Protein AF-E9UUE5-F1 (afdb_monomer)

Mean predicted aligned error: 12.6 Å

pLDDT: mean 74.8, std 25.83, range [27.34, 98.06]

Secondary structure (DSSP, 8-state):
-PPPPEEEEEEPPPHHHHHHHHHSSHHHHHHHHHTTT--HHHHHHHHHHHHHHHHHHHHTS-TTSEEEEEEGGGTTS----TTEE--GGGTT--TT--GGGSSTT---SS-------------

Radius of gyration: 18.26 Å; Cα contacts (8 Å, |Δi|>4): 81; chains: 1; bounding box: 44×36×47 Å

Sequence (123 aa):
MSVAPRVVLVHRATELEELVARHGTLGQVGFFLSSRGRDLAEVQGRHEALKAAISQVGAAIPLDWRQGSVERGDLDRFLFGPEDIGPPSWRSSSPGTAPWARSASSSPAGAATWPRCRAVTRH

Foldseek 3Di:
DDQAAEEEAEAADAPQRVLCVVQVDLVSSQVVQVVVVHHSVVSVVVVVVVVVVVVVVVVPDDPSYHYHYDYPVCVVVDDDDPRYDDDPVPVPDDPPCDPVVPPPPDDDDDDPPDPDPPPPDDD

Structure (mmCIF, N/CA/C/O backbone):
data_AF-E9UUE5-F1
#
_entry.id   AF-E9UUE5-F1
#
loop_
_atom_site.group_PDB
_atom_site.id
_atom_site.type_symbol
_atom_site.label_atom_id
_atom_site.label_alt_id
_atom_site.label_comp_id
_atom_site.label_asym_id
_atom_site.label_entity_id
_atom_site.label_seq_id
_atom_site.pdbx_PDB_ins_code
_atom_site.Cartn_x
_atom_site.Cartn_y
_atom_site.Cartn_z
_atom_site.occupancy
_atom_site.B_iso_or_equiv
_atom_site.auth_seq_id
_atom_site.auth_comp_id
_atom_site.auth_asym_id
_atom_site.auth_atom_id
_atom_site.pdbx_PDB_model_num
ATOM 1 N N . MET A 1 1 ? 24.618 -1.425 -26.329 1.00 44.66 1 MET A N 1
ATOM 2 C CA . MET A 1 1 ? 24.321 -2.110 -25.052 1.00 44.66 1 MET A CA 1
ATOM 3 C C . MET A 1 1 ? 22.858 -1.869 -24.728 1.00 44.66 1 MET A C 1
ATOM 5 O O . MET A 1 1 ? 22.477 -0.712 -24.619 1.00 44.66 1 MET A O 1
ATOM 9 N N . SER A 1 2 ? 22.031 -2.913 -24.674 1.00 65.38 2 SER A N 1
ATOM 10 C CA . SER A 1 2 ? 20.619 -2.788 -24.294 1.00 65.38 2 SER A CA 1
ATOM 11 C C . SER A 1 2 ? 20.501 -2.776 -22.775 1.00 65.38 2 SER A C 1
ATOM 13 O O . SER A 1 2 ? 21.014 -3.673 -22.109 1.00 65.38 2 SER A O 1
ATOM 15 N N . VAL A 1 3 ? 19.847 -1.756 -22.232 1.00 76.12 3 VAL A N 1
ATOM 16 C CA . VAL A 1 3 ? 19.534 -1.673 -20.805 1.00 76.12 3 VAL A CA 1
ATOM 17 C C . VAL A 1 3 ? 18.406 -2.659 -20.493 1.00 76.12 3 VAL A C 1
ATOM 19 O O . VAL A 1 3 ? 17.464 -2.777 -21.277 1.00 76.12 3 VAL A O 1
ATOM 22 N N . ALA A 1 4 ? 18.501 -3.374 -19.368 1.00 82.38 4 ALA A N 1
ATOM 23 C CA . ALA A 1 4 ? 17.437 -4.271 -18.932 1.00 82.38 4 ALA A CA 1
ATOM 24 C C . ALA A 1 4 ? 16.131 -3.487 -18.678 1.00 82.38 4 ALA A C 1
ATOM 26 O O . ALA A 1 4 ? 16.172 -2.393 -18.089 1.00 82.38 4 ALA A O 1
ATOM 27 N N . PRO A 1 5 ? 14.978 -4.019 -19.117 1.00 88.38 5 PRO A N 1
ATOM 28 C CA . PRO A 1 5 ? 13.701 -3.336 -18.974 1.00 88.38 5 PRO A CA 1
ATOM 29 C C . PRO A 1 5 ? 13.331 -3.111 -17.503 1.00 88.38 5 PRO A C 1
ATOM 31 O O . PRO A 1 5 ? 13.822 -3.795 -16.595 1.00 88.38 5 PRO A O 1
ATOM 34 N N . ARG A 1 6 ? 12.460 -2.126 -17.269 1.00 89.69 6 ARG A N 1
ATOM 35 C CA . ARG A 1 6 ? 11.900 -1.821 -15.950 1.00 89.69 6 ARG A CA 1
ATOM 36 C C . ARG A 1 6 ? 10.392 -2.061 -15.952 1.00 89.69 6 ARG A C 1
ATOM 38 O O . ARG A 1 6 ? 9.677 -1.589 -16.833 1.00 89.69 6 ARG A O 1
ATOM 45 N N . VAL A 1 7 ? 9.897 -2.770 -14.943 1.00 91.19 7 VAL A N 1
ATOM 46 C CA . VAL A 1 7 ? 8.457 -2.912 -14.682 1.00 91.19 7 VAL A CA 1
ATOM 47 C C . VAL A 1 7 ? 8.060 -1.934 -13.596 1.00 91.19 7 VAL A C 1
ATOM 49 O O . VAL A 1 7 ? 8.694 -1.885 -12.544 1.00 91.19 7 VAL A O 1
ATOM 52 N N . VAL A 1 8 ? 7.002 -1.167 -13.849 1.00 92.12 8 VAL A N 1
ATOM 53 C CA . VAL A 1 8 ? 6.447 -0.208 -12.891 1.00 92.12 8 VAL A CA 1
ATOM 54 C C . VAL A 1 8 ? 5.093 -0.720 -12.409 1.00 92.12 8 VAL A C 1
ATOM 56 O O . VAL A 1 8 ? 4.125 -0.773 -13.169 1.00 92.12 8 VAL A O 1
ATOM 59 N N . LEU A 1 9 ? 5.026 -1.112 -11.139 1.00 91.38 9 LEU A N 1
ATOM 60 C CA . LEU A 1 9 ? 3.800 -1.549 -10.482 1.00 91.38 9 LEU A CA 1
ATOM 61 C C . LEU A 1 9 ? 3.016 -0.334 -9.993 1.00 91.38 9 LEU A C 1
ATOM 63 O O . LEU A 1 9 ? 3.408 0.333 -9.038 1.00 91.38 9 LEU A O 1
ATOM 67 N N . VAL A 1 10 ? 1.887 -0.064 -10.644 1.00 92.81 10 VAL A N 1
ATOM 68 C CA . VAL A 1 10 ? 0.983 1.019 -10.249 1.00 92.81 10 VAL A CA 1
ATOM 69 C C . VAL A 1 10 ? -0.095 0.465 -9.323 1.00 92.81 10 VAL A C 1
ATOM 71 O O . VAL A 1 10 ? -0.884 -0.392 -9.728 1.00 92.81 10 VAL A O 1
ATOM 74 N N . HIS A 1 11 ? -0.171 0.977 -8.099 1.00 91.25 11 HIS A N 1
ATOM 75 C CA . HIS A 1 11 ? -1.195 0.597 -7.121 1.00 91.25 11 HIS A CA 1
ATOM 76 C C . HIS A 1 11 ? -1.972 1.820 -6.632 1.00 91.25 11 HIS A C 1
ATOM 78 O O . HIS A 1 11 ? -1.587 2.951 -6.880 1.00 91.25 11 HIS A O 1
ATOM 84 N N . ARG A 1 12 ? -3.112 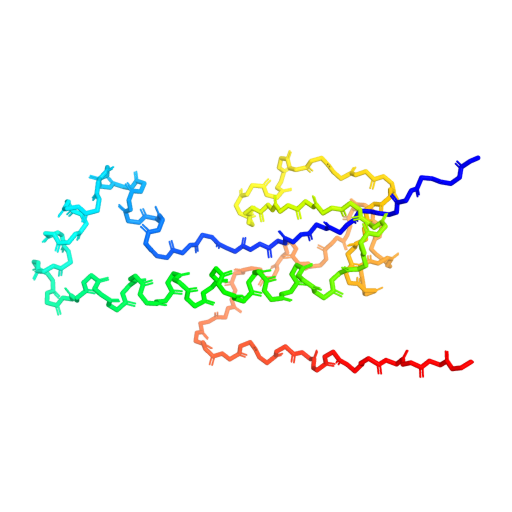1.615 -5.974 1.00 91.81 12 ARG A N 1
ATOM 85 C CA . ARG A 1 12 ? -3.818 2.694 -5.259 1.00 91.81 12 ARG A CA 1
ATOM 86 C C . ARG A 1 12 ? -3.370 2.716 -3.797 1.00 91.81 12 ARG A C 1
ATOM 88 O O . ARG A 1 12 ? -2.970 1.655 -3.309 1.00 91.81 12 ARG A O 1
ATOM 95 N N . ALA A 1 13 ? -3.502 3.853 -3.116 1.00 93.81 13 ALA A N 1
ATOM 96 C CA . ALA A 1 13 ? -3.466 3.871 -1.658 1.00 93.81 13 ALA A CA 1
ATOM 97 C C . ALA A 1 13 ? -4.541 2.940 -1.079 1.00 93.81 13 ALA A C 1
ATOM 99 O O . ALA A 1 13 ? -5.621 2.742 -1.661 1.00 93.81 13 ALA A O 1
ATOM 100 N N . THR A 1 14 ? -4.238 2.332 0.062 1.00 96.12 14 THR A N 1
ATOM 101 C CA . THR A 1 14 ? -5.238 1.615 0.850 1.00 96.12 14 THR A CA 1
ATOM 102 C C . THR A 1 14 ? -6.018 2.580 1.727 1.00 96.12 14 THR A C 1
ATOM 104 O O . THR A 1 14 ? -5.521 3.621 2.143 1.00 96.12 14 THR A O 1
ATOM 107 N N . GLU A 1 15 ? -7.231 2.177 2.107 1.00 96.25 15 GLU A N 1
ATOM 108 C CA . GLU A 1 15 ? -8.016 2.916 3.100 1.00 96.25 15 GLU A CA 1
ATOM 109 C C . GLU A 1 15 ? -7.216 3.159 4.395 1.00 96.25 15 GLU A C 1
ATOM 111 O O . GLU A 1 15 ? -7.321 4.222 4.997 1.00 96.25 15 GLU A O 1
ATOM 116 N N . LEU A 1 16 ? -6.388 2.191 4.814 1.00 97.00 16 LEU A N 1
ATOM 117 C CA . LEU A 1 16 ? -5.520 2.344 5.981 1.00 97.00 16 LEU A CA 1
ATOM 118 C C . LEU A 1 16 ? -4.533 3.505 5.810 1.00 97.00 16 LEU A C 1
ATOM 120 O O . LEU A 1 16 ? -4.398 4.324 6.713 1.00 97.00 16 LEU A O 1
ATOM 124 N N . GLU A 1 17 ? -3.852 3.570 4.666 1.00 95.81 17 GLU A N 1
ATOM 125 C CA . GLU A 1 17 ? -2.872 4.615 4.359 1.00 95.81 17 GLU A CA 1
ATOM 126 C C . GLU A 1 17 ? -3.545 5.989 4.312 1.00 95.81 17 GLU A C 1
ATOM 128 O O . GLU A 1 17 ? -3.059 6.932 4.934 1.00 95.81 17 GLU A O 1
ATOM 133 N N . GLU A 1 18 ? -4.717 6.085 3.680 1.00 96.31 18 GLU A N 1
ATOM 134 C CA . GLU A 1 18 ? -5.514 7.316 3.641 1.00 96.31 18 GLU A CA 1
ATOM 135 C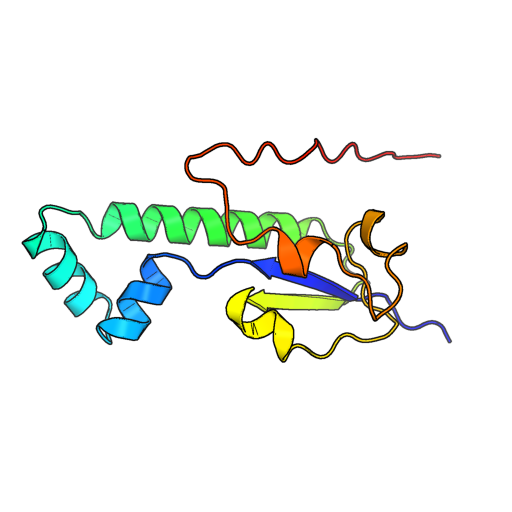 C . GLU A 1 18 ? -5.958 7.768 5.042 1.00 96.31 18 GLU A C 1
ATOM 137 O O . GLU A 1 18 ? -5.925 8.958 5.371 1.00 96.31 18 GLU A O 1
ATOM 142 N N . LEU A 1 19 ? -6.380 6.826 5.890 1.00 97.38 19 LEU A N 1
ATOM 143 C CA . LEU A 1 19 ? -6.783 7.120 7.262 1.00 97.38 19 LEU A CA 1
ATOM 144 C C . LEU A 1 19 ? -5.590 7.566 8.110 1.00 97.38 19 LEU A C 1
ATOM 146 O O . LEU A 1 19 ? -5.715 8.537 8.857 1.00 97.38 19 LEU A O 1
ATOM 150 N N . VAL A 1 20 ? -4.435 6.913 7.984 1.00 97.44 20 VAL A N 1
ATOM 151 C CA . VAL A 1 20 ? -3.211 7.314 8.694 1.00 97.44 20 VAL A CA 1
ATOM 152 C C . VAL A 1 20 ? -2.736 8.685 8.218 1.00 97.44 20 VAL A C 1
ATOM 154 O O . VAL A 1 20 ? -2.415 9.523 9.056 1.00 97.44 20 VAL A O 1
ATOM 157 N N . ALA A 1 21 ? -2.780 8.967 6.915 1.00 96.06 21 ALA A N 1
ATOM 158 C CA . ALA A 1 21 ? -2.431 10.280 6.374 1.00 96.06 21 ALA A CA 1
ATOM 159 C C . ALA A 1 21 ? -3.314 11.405 6.945 1.00 96.06 21 ALA A C 1
ATOM 161 O O . ALA A 1 21 ? -2.836 12.516 7.168 1.00 96.06 21 ALA A O 1
ATOM 162 N N . ARG A 1 22 ? -4.594 11.124 7.227 1.00 97.06 22 ARG A N 1
ATOM 163 C CA . ARG A 1 22 ? -5.531 12.101 7.805 1.00 97.06 22 ARG A CA 1
ATOM 164 C C . ARG A 1 22 ? -5.431 12.226 9.325 1.00 97.06 22 ARG A C 1
ATOM 166 O O . ARG A 1 22 ? -5.614 13.319 9.856 1.00 97.06 22 ARG A O 1
ATOM 173 N N . HIS A 1 23 ? -5.220 11.116 10.028 1.00 96.38 23 HIS A N 1
ATOM 174 C CA . HIS A 1 23 ? -5.332 11.050 11.489 1.00 96.38 23 HIS A CA 1
ATOM 175 C C . HIS A 1 23 ? -3.988 10.963 12.212 1.00 96.38 23 HIS A C 1
ATOM 177 O O . HIS A 1 23 ? -3.977 11.058 13.431 1.00 96.38 23 HIS A O 1
ATOM 183 N N . GLY A 1 24 ? -2.876 10.807 11.494 1.00 95.75 24 GLY A N 1
ATOM 184 C CA . GLY A 1 24 ? -1.509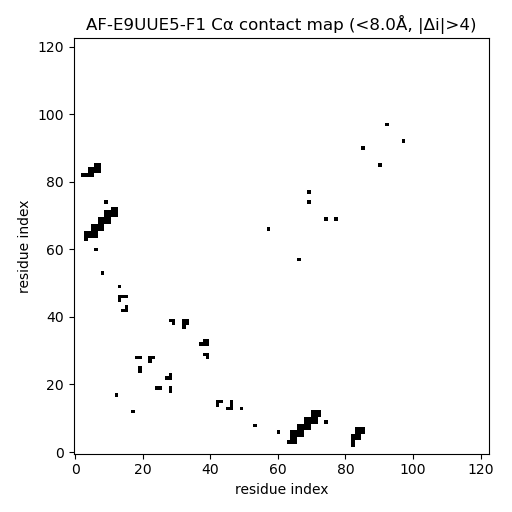 10.843 12.012 1.00 95.75 24 GLY A CA 1
ATOM 185 C C . GLY A 1 24 ? -0.979 9.492 12.492 1.00 95.75 24 GLY A C 1
ATOM 186 O O . GLY A 1 24 ? 0.154 9.136 12.181 1.00 95.75 24 GLY A O 1
ATOM 187 N N . THR A 1 25 ? -1.776 8.715 13.231 1.00 96.62 25 THR A N 1
ATOM 188 C CA . THR A 1 25 ? -1.329 7.430 13.802 1.00 96.62 25 THR A CA 1
ATOM 189 C C . THR A 1 25 ? -2.387 6.336 13.707 1.00 96.62 25 THR A C 1
ATOM 191 O O . THR A 1 25 ? -3.586 6.609 13.716 1.00 96.62 25 THR A O 1
ATOM 194 N N . LEU A 1 26 ? -1.954 5.069 13.702 1.00 95.88 26 LEU A N 1
ATOM 195 C CA . LEU A 1 26 ? -2.859 3.909 13.724 1.00 95.88 26 LEU A CA 1
ATOM 196 C C . LEU A 1 26 ? -3.792 3.901 14.945 1.00 95.88 26 LEU A C 1
ATOM 198 O O . LEU A 1 26 ? -4.956 3.532 14.819 1.00 95.88 26 LEU A O 1
ATOM 202 N N . GLY A 1 27 ? -3.315 4.352 16.111 1.00 96.62 27 GLY A N 1
ATOM 203 C CA . GLY A 1 27 ? -4.147 4.467 17.313 1.00 96.62 27 GLY A CA 1
ATOM 204 C C . GLY A 1 27 ? -5.287 5.476 17.139 1.00 96.62 27 GLY A C 1
ATOM 205 O O . GLY A 1 27 ? -6.434 5.181 17.473 1.00 96.62 27 GLY A O 1
ATOM 206 N N . GLN A 1 28 ? -4.999 6.638 16.542 1.00 97.38 28 GLN A N 1
ATOM 207 C CA . GLN A 1 28 ? -6.015 7.649 16.226 1.00 97.38 28 GLN A CA 1
ATOM 208 C C . GLN A 1 28 ? -6.994 7.166 15.149 1.00 97.38 28 GLN A C 1
ATOM 210 O O . GLN A 1 28 ? -8.190 7.439 15.249 1.00 97.38 28 GLN A O 1
ATOM 215 N N . VAL A 1 29 ? -6.522 6.396 14.164 1.00 98.00 29 VAL A N 1
ATOM 216 C CA . VAL A 1 29 ? -7.391 5.726 13.184 1.00 98.00 29 VAL A CA 1
ATOM 217 C C . VAL A 1 29 ? -8.318 4.722 13.866 1.00 98.00 29 VAL A C 1
ATOM 219 O O . VAL A 1 29 ? -9.520 4.742 13.613 1.00 98.00 29 VAL A O 1
ATOM 222 N N . GLY A 1 30 ? -7.794 3.881 14.762 1.00 97.44 30 GLY A N 1
ATOM 223 C CA . GLY A 1 30 ? -8.590 2.916 15.520 1.00 97.44 30 GLY A CA 1
ATOM 224 C C . GLY A 1 30 ? -9.694 3.585 16.339 1.00 97.44 30 GLY A C 1
ATOM 225 O O . GLY A 1 30 ? -10.848 3.170 16.265 1.00 97.44 30 GLY A O 1
ATOM 226 N N . PHE A 1 31 ? -9.373 4.677 17.039 1.00 96.50 31 PHE A N 1
ATOM 227 C CA . PHE A 1 31 ? -1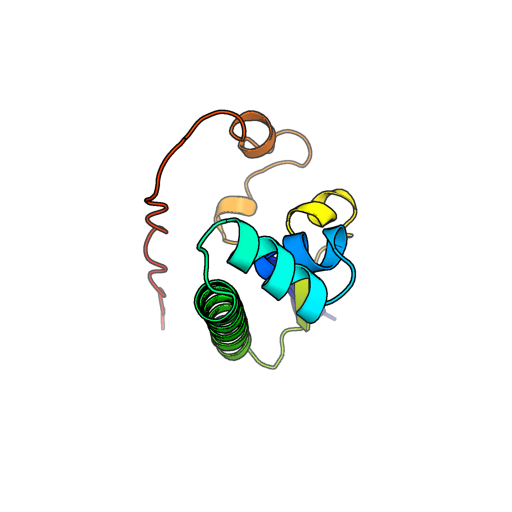0.362 5.483 17.765 1.00 96.50 31 PHE A CA 1
ATOM 228 C C . PHE A 1 31 ? -11.410 6.117 16.832 1.00 96.50 31 PHE A C 1
ATOM 230 O O . PHE A 1 31 ? -12.611 6.099 17.106 1.00 96.50 31 PHE A O 1
ATOM 237 N N . PHE A 1 32 ? -10.980 6.655 15.689 1.00 96.44 32 PHE A N 1
ATOM 238 C CA . PHE A 1 32 ? -11.885 7.228 14.692 1.00 96.44 32 PHE A CA 1
ATOM 239 C C . PHE A 1 32 ? -12.847 6.181 14.105 1.00 96.44 32 PHE A C 1
ATOM 241 O O . PHE A 1 32 ? -14.031 6.476 13.908 1.00 96.44 32 PHE A O 1
ATOM 248 N N . LEU A 1 33 ? -12.363 4.969 13.828 1.00 97.31 33 LEU A N 1
ATOM 249 C CA . LEU A 1 33 ? -13.169 3.870 13.297 1.00 97.31 33 LEU A CA 1
ATOM 250 C C . LEU A 1 33 ? -14.148 3.328 14.343 1.00 97.31 33 LEU A C 1
ATOM 252 O O . LEU A 1 33 ? -15.328 3.161 14.026 1.00 97.31 33 LEU A O 1
ATOM 256 N N . SER A 1 34 ? -13.703 3.146 15.590 1.00 96.81 34 SER A N 1
ATOM 257 C CA . SER A 1 34 ? -14.560 2.644 16.670 1.00 96.81 34 SER A CA 1
ATOM 258 C C . SER A 1 34 ? -15.719 3.595 16.972 1.00 96.81 34 SER A C 1
ATOM 260 O O . SER A 1 34 ? -16.848 3.139 17.148 1.00 96.81 34 SER A O 1
ATOM 262 N N . SER A 1 35 ? -15.498 4.915 16.891 1.00 96.06 35 SER A N 1
ATOM 263 C CA . SER A 1 35 ? -16.569 5.923 17.011 1.00 96.06 35 SER A CA 1
ATOM 264 C C . SER A 1 35 ? -17.668 5.806 15.938 1.00 96.06 35 SER A C 1
ATOM 266 O O . SER A 1 35 ? -18.748 6.369 16.096 1.00 96.06 35 SER A O 1
ATOM 268 N N . ARG A 1 36 ? -17.410 5.067 14.848 1.00 95.19 36 ARG A N 1
ATOM 269 C CA . ARG A 1 36 ? -18.340 4.793 13.738 1.00 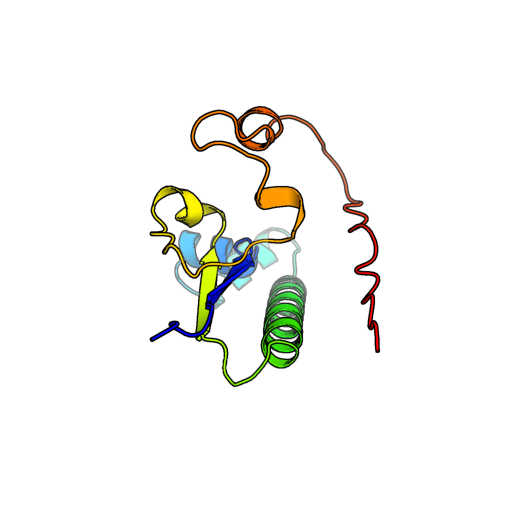95.19 36 ARG A CA 1
ATOM 270 C C . ARG A 1 36 ? -18.766 3.324 13.662 1.00 95.19 36 ARG A C 1
ATOM 272 O O . ARG A 1 36 ? -19.327 2.917 12.648 1.00 95.19 36 ARG A O 1
ATOM 279 N N . GLY A 1 37 ? -18.475 2.527 14.693 1.00 96.75 37 GLY A N 1
ATOM 280 C CA . GLY A 1 37 ? -18.811 1.101 14.730 1.00 96.75 37 GLY A CA 1
ATOM 281 C C . GLY A 1 37 ? -18.049 0.252 13.707 1.00 96.75 37 GLY A C 1
ATOM 282 O O . GLY A 1 37 ? -18.564 -0.769 13.265 1.00 96.75 37 GLY A O 1
ATOM 283 N N . ARG A 1 38 ? -16.850 0.680 13.292 1.00 97.38 38 ARG A N 1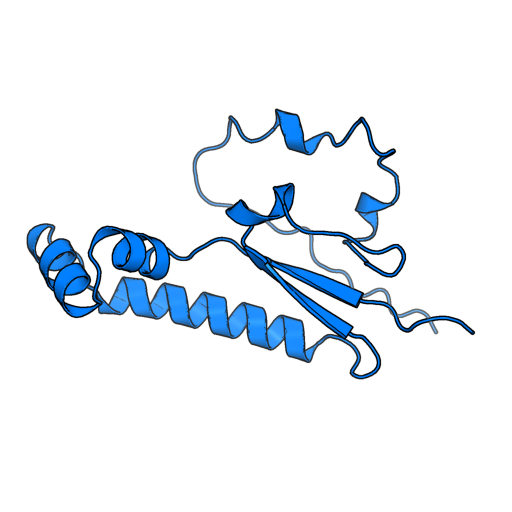
ATOM 284 C CA . ARG A 1 38 ? -15.986 -0.055 12.356 1.00 97.38 38 ARG A CA 1
ATOM 285 C C . ARG A 1 38 ? -14.746 -0.582 13.066 1.00 97.38 38 ARG A C 1
ATOM 287 O O . ARG A 1 38 ? -14.252 0.053 13.996 1.00 97.38 38 ARG A O 1
ATOM 294 N N . ASP A 1 39 ? -14.220 -1.700 12.578 1.00 95.88 39 ASP A N 1
ATOM 295 C CA . ASP A 1 39 ? -13.025 -2.337 13.129 1.00 95.88 39 ASP A CA 1
ATOM 296 C C . ASP A 1 39 ? -11.759 -1.969 12.335 1.00 95.88 39 ASP A C 1
ATOM 298 O O . ASP A 1 39 ? -11.722 -2.019 11.101 1.00 95.88 39 ASP A O 1
ATOM 302 N N . LEU A 1 40 ? -10.699 -1.616 13.065 1.00 96.88 40 LEU A N 1
ATOM 303 C CA . LEU A 1 40 ? -9.365 -1.396 12.514 1.00 96.88 40 LEU A CA 1
ATOM 304 C C . LEU A 1 40 ? -8.796 -2.681 11.899 1.00 96.88 40 LEU A C 1
ATOM 306 O O . LEU A 1 40 ? -8.125 -2.603 10.868 1.00 96.88 40 LEU A O 1
ATOM 310 N N . ALA A 1 41 ? -9.076 -3.850 12.483 1.00 97.38 41 ALA A N 1
ATOM 311 C CA . ALA A 1 41 ? -8.523 -5.118 12.011 1.00 97.38 41 ALA A CA 1
ATOM 312 C C . ALA A 1 41 ? -8.982 -5.458 10.585 1.00 97.38 41 ALA A C 1
ATOM 314 O O . ALA A 1 41 ? -8.184 -5.934 9.780 1.00 97.38 41 ALA A O 1
ATOM 315 N N . GLU A 1 42 ? -10.228 -5.144 10.219 1.00 97.12 42 GLU A N 1
ATOM 316 C CA . GLU A 1 42 ? -10.716 -5.336 8.848 1.00 97.12 42 GLU A CA 1
ATOM 317 C C . GLU A 1 42 ? -9.992 -4.441 7.835 1.00 97.12 42 GLU A C 1
ATOM 319 O O . GLU A 1 42 ? -9.669 -4.867 6.721 1.00 97.12 42 GLU A O 1
ATOM 324 N N . VAL A 1 43 ? -9.747 -3.182 8.208 1.00 97.25 43 VAL A N 1
ATOM 325 C CA . VAL A 1 43 ? -9.037 -2.217 7.360 1.00 97.25 43 VAL A CA 1
ATOM 326 C C . VAL A 1 43 ? -7.573 -2.635 7.204 1.00 97.25 43 VAL A C 1
ATOM 328 O O . VAL A 1 43 ? -7.052 -2.622 6.085 1.00 97.25 43 VAL A O 1
ATOM 331 N N . GLN A 1 44 ? -6.940 -3.088 8.290 1.00 97.62 44 GLN A N 1
ATOM 332 C CA . GLN A 1 44 ? -5.594 -3.656 8.265 1.00 97.62 44 GLN A CA 1
ATOM 333 C C . GLN A 1 44 ? -5.540 -4.906 7.382 1.00 97.62 44 GLN A C 1
ATOM 335 O O . GLN A 1 44 ? -4.677 -4.998 6.516 1.00 97.62 44 GLN A O 1
ATOM 340 N N . GLY A 1 45 ? -6.494 -5.830 7.521 1.00 98.06 45 GLY A N 1
ATOM 341 C CA . GLY A 1 45 ? -6.553 -7.053 6.720 1.00 98.06 45 GLY A CA 1
ATOM 342 C C . GLY A 1 45 ? -6.643 -6.773 5.218 1.00 98.06 45 GLY A C 1
ATOM 343 O O . GLY A 1 45 ? -5.948 -7.405 4.423 1.00 98.06 45 GLY A O 1
ATOM 344 N N . ARG A 1 46 ? -7.429 -5.766 4.812 1.00 96.94 46 ARG A N 1
ATOM 345 C CA . ARG A 1 46 ? -7.484 -5.318 3.409 1.00 96.94 46 ARG A CA 1
ATOM 346 C C . ARG A 1 46 ? -6.167 -4.696 2.935 1.00 96.94 46 ARG A C 1
ATOM 348 O O . ARG A 1 46 ? -5.800 -4.894 1.777 1.00 96.94 46 ARG A O 1
ATOM 355 N N . HIS A 1 47 ? -5.461 -3.966 3.799 1.00 97.06 47 HIS A N 1
ATOM 356 C CA . HIS A 1 47 ? -4.137 -3.429 3.479 1.00 97.06 47 HIS A CA 1
ATOM 357 C C . HIS A 1 47 ? -3.095 -4.542 3.305 1.00 97.06 47 HIS A C 1
ATOM 359 O O . HIS A 1 47 ? -2.398 -4.562 2.290 1.00 97.06 47 HIS A O 1
ATOM 365 N N . GLU A 1 48 ? -3.048 -5.509 4.222 1.00 97.88 48 GLU A N 1
ATOM 366 C CA . GLU A 1 48 ? -2.136 -6.655 4.122 1.00 97.88 48 GLU A CA 1
ATOM 367 C C . GLU A 1 48 ? -2.418 -7.503 2.879 1.00 97.88 48 GLU A C 1
ATOM 369 O O . GLU A 1 48 ? -1.489 -7.899 2.177 1.00 97.88 48 GLU A O 1
ATOM 374 N N . ALA A 1 49 ? -3.691 -7.719 2.533 1.00 97.31 49 ALA A N 1
ATOM 375 C CA . ALA A 1 49 ? -4.060 -8.433 1.313 1.00 97.31 49 ALA A CA 1
ATOM 376 C C . ALA A 1 49 ? -3.543 -7.730 0.044 1.00 97.31 49 ALA A C 1
ATOM 378 O O . ALA A 1 49 ? -3.063 -8.395 -0.876 1.00 97.31 49 ALA A O 1
ATOM 379 N N . LEU A 1 50 ? -3.594 -6.391 -0.011 1.00 95.31 50 LEU A N 1
ATOM 380 C CA . LEU A 1 50 ? -3.018 -5.647 -1.134 1.00 95.31 50 LEU A CA 1
ATOM 381 C C . LEU A 1 50 ? -1.491 -5.770 -1.162 1.00 95.31 50 LEU A C 1
ATOM 383 O O . LEU A 1 50 ? -0.929 -6.027 -2.226 1.00 95.31 50 LEU A O 1
ATOM 387 N N . LYS A 1 51 ? -0.817 -5.617 -0.016 1.00 95.25 51 LYS A N 1
ATOM 388 C CA . LYS A 1 51 ? 0.642 -5.777 0.074 1.00 95.25 51 LYS A CA 1
ATOM 389 C C . LYS A 1 51 ? 1.093 -7.164 -0.366 1.00 95.25 51 LYS A C 1
ATOM 391 O O . LYS A 1 51 ? 2.046 -7.276 -1.137 1.00 95.25 51 LYS A O 1
ATOM 396 N N . ALA A 1 52 ? 0.376 -8.202 0.054 1.00 96.38 52 ALA A N 1
ATOM 397 C CA . ALA A 1 52 ? 0.622 -9.570 -0.377 1.00 96.38 52 ALA A CA 1
ATOM 398 C C . ALA A 1 52 ? 0.454 -9.720 -1.896 1.00 96.38 52 ALA A C 1
ATOM 400 O O . ALA A 1 52 ? 1.315 -10.308 -2.546 1.00 96.38 52 ALA A O 1
ATOM 401 N N . ALA A 1 53 ? -0.594 -9.134 -2.481 1.00 94.06 53 ALA A N 1
ATOM 402 C CA . ALA A 1 53 ? -0.802 -9.161 -3.927 1.00 94.06 53 ALA A CA 1
ATOM 403 C C . ALA A 1 53 ? 0.326 -8.445 -4.694 1.00 94.06 53 ALA A C 1
ATOM 405 O O . ALA A 1 53 ? 0.837 -8.984 -5.674 1.00 94.06 53 ALA A O 1
ATOM 406 N N . ILE A 1 54 ? 0.758 -7.264 -4.239 1.00 92.38 54 ILE A N 1
ATOM 407 C CA . ILE A 1 54 ? 1.881 -6.529 -4.846 1.00 92.38 54 ILE A CA 1
ATOM 408 C C . ILE A 1 54 ? 3.169 -7.351 -4.750 1.00 92.38 54 ILE A C 1
ATOM 410 O O . ILE A 1 54 ? 3.884 -7.481 -5.742 1.00 92.38 54 ILE A O 1
ATOM 414 N N . SER A 1 55 ? 3.443 -7.947 -3.587 1.00 92.75 55 SER A N 1
ATOM 415 C CA . SER A 1 55 ? 4.610 -8.808 -3.378 1.00 92.75 55 SER A CA 1
ATOM 416 C C . SER A 1 55 ? 4.583 -10.038 -4.288 1.00 92.75 55 SER A C 1
ATOM 418 O O . SER A 1 55 ? 5.587 -10.345 -4.929 1.00 92.75 55 SER A O 1
ATOM 420 N N . GLN A 1 56 ? 3.430 -10.697 -4.420 1.00 94.19 56 GLN A N 1
ATOM 421 C CA . GLN A 1 56 ? 3.260 -11.857 -5.294 1.00 94.19 56 GLN A CA 1
ATOM 422 C C . GLN A 1 56 ? 3.486 -11.501 -6.767 1.00 94.19 56 GLN A C 1
ATOM 424 O O . GLN A 1 56 ? 4.148 -12.248 -7.487 1.00 94.19 56 GLN A O 1
ATOM 429 N N . VAL A 1 57 ? 2.965 -10.357 -7.218 1.00 91.38 57 VAL A N 1
ATOM 430 C CA . VAL A 1 57 ? 3.209 -9.861 -8.578 1.00 91.38 57 VAL A CA 1
ATOM 431 C C . VAL A 1 57 ? 4.688 -9.526 -8.767 1.00 91.38 57 VAL A C 1
ATOM 433 O O . VAL A 1 57 ? 5.266 -9.917 -9.776 1.00 91.38 57 VAL A O 1
ATOM 436 N N . GLY A 1 58 ? 5.317 -8.866 -7.791 1.00 89.38 58 GLY A N 1
ATOM 437 C CA . GLY A 1 58 ? 6.746 -8.548 -7.812 1.00 89.38 58 GLY A CA 1
ATOM 438 C C . GLY A 1 58 ? 7.634 -9.790 -7.912 1.00 89.38 58 GLY A C 1
ATOM 439 O O . GLY A 1 58 ? 8.596 -9.803 -8.676 1.00 89.38 58 GLY A O 1
ATOM 440 N N . ALA A 1 59 ? 7.275 -10.864 -7.209 1.00 90.50 59 ALA A N 1
ATOM 441 C CA . ALA A 1 59 ? 7.990 -12.138 -7.250 1.00 90.50 59 ALA A CA 1
ATOM 442 C C . ALA A 1 59 ? 7.854 -12.880 -8.594 1.00 90.50 59 ALA A C 1
ATOM 444 O O . ALA A 1 59 ? 8.677 -13.737 -8.904 1.00 90.50 59 ALA A O 1
ATOM 445 N N . ALA A 1 60 ? 6.831 -12.563 -9.393 1.00 90.44 60 ALA A N 1
ATOM 446 C CA . ALA A 1 60 ? 6.632 -13.148 -10.719 1.00 90.44 60 ALA A CA 1
ATOM 447 C C . ALA A 1 60 ? 7.424 -12.429 -11.830 1.00 90.44 60 ALA A C 1
ATOM 449 O O . ALA A 1 60 ? 7.444 -12.898 -12.968 1.00 90.44 60 ALA A O 1
ATOM 450 N N . ILE A 1 61 ? 8.049 -11.286 -11.530 1.00 88.56 61 ILE A N 1
ATOM 451 C CA . ILE A 1 61 ? 8.837 -10.512 -12.494 1.00 88.56 61 ILE A CA 1
ATOM 452 C C . ILE A 1 61 ? 10.243 -11.133 -12.617 1.00 88.56 61 ILE A C 1
ATOM 454 O O . ILE A 1 61 ? 10.838 -11.476 -11.593 1.00 88.56 61 ILE A O 1
ATOM 458 N N . PRO A 1 62 ? 10.803 -11.246 -13.840 1.00 90.00 62 PRO A N 1
ATOM 459 C CA . PRO A 1 62 ? 12.169 -11.728 -14.043 1.00 90.00 62 PRO A CA 1
ATOM 460 C C . PRO A 1 62 ? 13.208 -10.965 -13.205 1.00 90.00 62 PRO A C 1
ATOM 462 O O . PRO A 1 62 ? 13.158 -9.740 -13.102 1.00 90.00 62 PRO A O 1
ATOM 465 N N . LEU A 1 63 ? 14.164 -11.686 -12.608 1.00 86.19 63 LEU A N 1
ATOM 466 C CA . LEU A 1 63 ? 15.161 -11.115 -11.684 1.00 86.19 63 LEU A CA 1
ATOM 467 C C . LEU A 1 63 ? 16.174 -10.186 -12.368 1.00 86.19 63 LEU A C 1
ATOM 469 O O . LEU A 1 63 ? 16.810 -9.369 -11.707 1.00 86.19 63 LEU A O 1
ATOM 473 N N . ASP A 1 64 ? 16.341 -10.321 -13.680 1.00 87.44 64 ASP A N 1
ATOM 474 C CA . ASP A 1 64 ? 17.176 -9.453 -14.508 1.00 87.44 64 ASP A CA 1
ATOM 475 C C . ASP A 1 64 ? 16.505 -8.102 -14.802 1.00 87.44 64 ASP A C 1
ATOM 477 O O . ASP A 1 64 ? 17.156 -7.184 -15.304 1.00 87.44 64 ASP A O 1
ATOM 481 N N . TRP A 1 65 ? 15.215 -7.956 -14.484 1.00 90.75 65 TRP A N 1
ATOM 482 C CA . TRP A 1 65 ? 14.458 -6.732 -14.711 1.00 90.75 65 TRP A CA 1
ATOM 483 C C . TRP A 1 65 ? 14.470 -5.843 -13.477 1.00 90.75 65 TRP A C 1
ATOM 485 O O . TRP A 1 65 ? 14.375 -6.287 -12.332 1.00 90.75 65 TRP A O 1
ATOM 495 N N . ARG A 1 66 ? 14.517 -4.534 -13.715 1.00 89.38 66 ARG A N 1
ATOM 496 C CA . ARG A 1 66 ? 14.375 -3.553 -12.637 1.00 89.38 66 ARG A CA 1
ATOM 497 C C . ARG A 1 66 ? 12.903 -3.421 -12.266 1.00 89.38 66 ARG A C 1
ATOM 499 O O . ARG A 1 66 ? 12.031 -3.445 -13.133 1.00 89.38 66 ARG A O 1
ATOM 506 N N . GLN A 1 67 ? 12.627 -3.226 -10.984 1.00 88.69 67 GLN A N 1
ATOM 507 C CA . GLN A 1 67 ? 11.272 -3.031 -10.478 1.00 88.69 67 GLN A CA 1
ATOM 508 C C . GLN A 1 67 ? 11.130 -1.623 -9.904 1.00 88.69 67 GLN A C 1
ATOM 510 O O . GLN A 1 67 ? 11.985 -1.158 -9.152 1.00 88.69 67 GLN A O 1
ATOM 515 N N . GLY A 1 68 ? 10.050 -0.944 -10.270 1.00 89.00 68 GLY A N 1
ATOM 516 C CA . GLY A 1 68 ? 9.576 0.281 -9.640 1.00 89.00 68 GLY A CA 1
ATOM 517 C C . GLY A 1 68 ? 8.146 0.088 -9.148 1.00 89.00 68 GLY A C 1
ATOM 518 O O . GLY A 1 68 ? 7.409 -0.747 -9.671 1.00 89.00 68 GLY A O 1
ATOM 519 N N . SER A 1 69 ? 7.736 0.874 -8.161 1.00 89.81 69 SER A N 1
ATOM 520 C CA . SER A 1 69 ? 6.339 0.951 -7.733 1.00 89.81 69 SER A CA 1
ATOM 521 C C . SER A 1 69 ? 5.939 2.408 -7.581 1.00 89.81 69 SER A C 1
ATOM 523 O O . SER A 1 69 ? 6.782 3.246 -7.258 1.00 89.81 69 SER A O 1
ATOM 525 N N . VAL A 1 70 ? 4.681 2.712 -7.877 1.00 92.62 70 VAL A N 1
ATOM 526 C CA . VAL A 1 70 ? 4.145 4.064 -7.760 1.00 92.62 70 VAL A CA 1
ATOM 527 C C . VAL A 1 70 ? 2.675 4.012 -7.376 1.00 92.62 70 VAL A C 1
ATOM 529 O O . VAL A 1 70 ? 1.906 3.178 -7.870 1.00 92.62 70 VAL A O 1
ATOM 532 N N . GLU A 1 71 ? 2.273 4.926 -6.502 1.00 90.56 71 GLU A N 1
ATOM 533 C CA . GLU A 1 71 ? 0.865 5.135 -6.229 1.00 90.56 71 GLU A CA 1
ATOM 534 C C . GLU A 1 71 ? 0.196 5.825 -7.426 1.00 90.56 71 GLU A C 1
ATOM 536 O O . GLU A 1 71 ? 0.742 6.731 -8.047 1.00 90.56 71 GLU A O 1
ATOM 541 N N . ARG A 1 72 ? -1.030 5.432 -7.755 1.00 90.75 72 ARG A N 1
ATOM 542 C CA . ARG A 1 72 ? -1.817 6.009 -8.845 1.00 90.75 72 ARG A CA 1
ATOM 543 C C . ARG A 1 72 ? -1.994 7.521 -8.689 1.00 90.75 72 ARG A C 1
ATOM 545 O O . ARG A 1 72 ? -2.038 8.202 -9.708 1.00 90.75 72 ARG A O 1
ATOM 552 N N . GLY A 1 73 ? -2.098 8.026 -7.457 1.00 89.12 73 GLY A N 1
ATOM 553 C CA . GLY A 1 73 ? -2.172 9.464 -7.173 1.00 89.12 73 GLY A CA 1
ATOM 554 C C . GLY A 1 73 ? -0.899 10.236 -7.535 1.00 89.12 73 GLY A C 1
ATOM 555 O O . GLY A 1 73 ? -0.953 11.447 -7.706 1.00 89.12 73 GLY A O 1
AT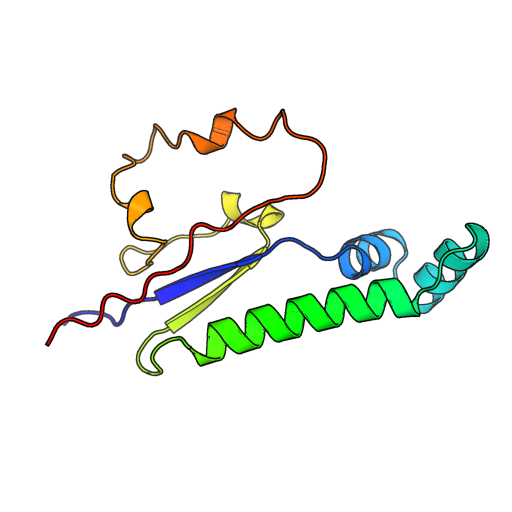OM 556 N N . ASP A 1 74 ? 0.214 9.524 -7.714 1.00 88.88 74 ASP A N 1
ATOM 557 C CA . ASP A 1 74 ? 1.553 10.072 -7.941 1.00 88.88 74 ASP A CA 1
ATOM 558 C C . ASP A 1 74 ? 2.030 9.818 -9.377 1.00 88.88 74 ASP A C 1
ATOM 560 O O . ASP A 1 74 ? 3.175 10.097 -9.736 1.00 88.88 74 ASP A O 1
ATOM 564 N N . LEU A 1 75 ? 1.159 9.235 -10.200 1.00 88.25 75 LEU A N 1
ATOM 565 C CA . LEU A 1 75 ? 1.487 8.789 -11.545 1.00 88.25 75 LEU A CA 1
ATOM 566 C C . LEU A 1 75 ? 1.783 9.960 -12.492 1.00 88.25 75 LEU A C 1
ATOM 568 O O . LEU A 1 75 ? 2.582 9.810 -13.411 1.00 88.25 75 LEU A O 1
ATOM 572 N N . ASP A 1 76 ? 1.154 11.114 -12.273 1.00 84.44 76 ASP A N 1
ATOM 573 C CA . ASP A 1 76 ? 1.316 12.339 -13.066 1.00 84.44 76 ASP A CA 1
ATOM 574 C C . ASP A 1 76 ? 2.714 12.962 -12.932 1.00 84.44 76 ASP A C 1
ATOM 576 O O . ASP A 1 76 ? 3.233 13.545 -13.883 1.00 84.44 76 ASP A O 1
ATOM 580 N N . ARG A 1 77 ? 3.342 12.790 -11.768 1.00 87.62 77 ARG A N 1
ATOM 581 C CA . ARG A 1 77 ? 4.718 13.214 -11.470 1.00 87.62 77 ARG A CA 1
ATOM 582 C C . ARG A 1 77 ? 5.759 12.114 -11.661 1.00 87.62 77 ARG A C 1
ATOM 584 O O . ARG A 1 77 ? 6.954 12.368 -11.505 1.00 87.62 77 ARG A O 1
ATOM 591 N N . PHE A 1 78 ? 5.335 10.894 -11.980 1.00 86.62 78 PHE A N 1
ATOM 592 C CA . PHE A 1 78 ? 6.248 9.775 -12.170 1.00 86.62 78 PHE A CA 1
ATOM 593 C C . PHE A 1 78 ? 7.003 9.888 -13.500 1.00 86.62 78 PHE A C 1
ATOM 595 O O . PHE A 1 78 ? 6.409 9.998 -14.573 1.00 86.62 78 PHE A O 1
ATOM 602 N N . LEU A 1 79 ? 8.335 9.815 -13.438 1.00 86.81 79 LEU A N 1
ATOM 603 C CA . LEU A 1 79 ? 9.194 9.893 -14.618 1.00 86.81 79 LEU A CA 1
ATOM 604 C C . LEU A 1 79 ? 9.380 8.509 -15.253 1.00 86.81 79 LEU A C 1
ATOM 606 O O . LEU A 1 79 ? 10.168 7.679 -14.780 1.00 86.81 79 LEU A O 1
ATOM 610 N N . PHE A 1 80 ? 8.663 8.285 -16.355 1.00 84.56 80 PHE A N 1
ATOM 611 C CA . PHE A 1 80 ? 8.821 7.094 -17.182 1.00 84.56 80 PHE A CA 1
ATOM 612 C C . PHE A 1 80 ? 10.071 7.181 -18.067 1.00 84.56 80 PHE A C 1
ATOM 614 O O . PHE A 1 80 ? 10.307 8.186 -18.740 1.00 84.56 80 PHE A O 1
ATOM 621 N N . GLY A 1 81 ? 10.866 6.113 -18.063 1.00 80.81 81 GLY A N 1
ATOM 622 C CA . GLY A 1 81 ? 12.024 5.919 -18.929 1.00 80.81 81 GLY A CA 1
ATOM 623 C C . GLY A 1 81 ? 11.676 5.112 -20.187 1.00 80.81 81 GLY A C 1
ATOM 624 O O . GLY A 1 81 ? 10.671 4.400 -20.213 1.00 80.81 81 GLY A O 1
ATOM 625 N N . PRO A 1 82 ? 12.499 5.186 -21.244 1.00 77.81 82 PRO A N 1
ATOM 626 C CA . PRO A 1 82 ? 12.277 4.448 -22.492 1.00 77.81 82 PRO A CA 1
ATOM 627 C C . PRO A 1 82 ? 12.286 2.915 -22.328 1.00 77.81 82 PRO A C 1
ATOM 629 O O . PRO A 1 82 ? 11.724 2.198 -23.156 1.00 77.81 82 PRO A O 1
ATOM 632 N N . GLU A 1 83 ? 12.907 2.406 -21.269 1.00 81.44 83 GLU A N 1
ATOM 633 C CA . GLU A 1 83 ? 12.935 0.991 -20.878 1.00 81.44 83 GLU A CA 1
ATOM 634 C C . GLU A 1 83 ? 11.701 0.507 -20.090 1.00 81.44 83 GLU A C 1
ATOM 636 O O . GLU A 1 83 ? 11.644 -0.671 -19.721 1.00 81.44 83 GLU A O 1
ATOM 641 N N . ASP A 1 84 ? 10.745 1.391 -19.792 1.00 80.00 84 ASP A N 1
ATOM 642 C CA . ASP A 1 84 ? 9.591 1.056 -18.963 1.00 80.00 84 ASP A CA 1
ATOM 643 C C . ASP A 1 84 ? 8.531 0.302 -19.748 1.00 80.00 84 ASP A C 1
ATOM 645 O O . ASP A 1 84 ? 8.079 0.726 -20.816 1.00 80.00 84 ASP A O 1
ATOM 649 N N . ILE A 1 85 ? 8.085 -0.818 -19.187 1.00 72.31 85 ILE A N 1
ATOM 650 C CA . ILE A 1 85 ? 7.069 -1.660 -19.805 1.00 72.31 85 ILE A CA 1
ATOM 651 C C . ILE A 1 85 ? 5.767 -1.567 -19.004 1.00 72.31 85 ILE A C 1
ATOM 653 O O . ILE A 1 85 ? 5.696 -1.984 -17.849 1.00 72.31 85 ILE A O 1
ATOM 657 N N . GLY A 1 86 ? 4.719 -1.050 -19.654 1.00 61.00 86 GLY A N 1
ATOM 658 C CA . GLY A 1 86 ? 3.317 -1.232 -19.262 1.00 61.00 86 GLY A CA 1
ATOM 659 C C . GLY A 1 86 ? 2.678 -2.436 -19.979 1.00 61.00 86 GLY A C 1
ATOM 660 O O . GLY A 1 86 ? 3.282 -2.988 -20.903 1.00 61.00 86 GLY A O 1
ATOM 661 N N . PRO A 1 87 ? 1.456 -2.868 -19.601 1.00 44.38 87 PRO A N 1
ATOM 662 C CA . PRO A 1 87 ? 0.759 -3.959 -20.284 1.00 44.38 87 PRO A CA 1
ATOM 663 C C . PRO A 1 87 ? 0.679 -3.712 -21.804 1.00 44.38 87 PRO A C 1
ATOM 665 O O . PRO A 1 87 ? 0.569 -2.562 -22.231 1.00 44.38 87 PRO A O 1
ATOM 668 N N . PRO A 1 88 ? 0.718 -4.765 -22.644 1.00 37.47 88 PRO A N 1
ATOM 669 C CA . PRO A 1 88 ? 0.958 -4.654 -24.088 1.00 37.47 88 PRO A CA 1
ATOM 670 C C . PRO A 1 88 ? -0.040 -3.770 -24.860 1.00 37.47 88 PRO A C 1
ATOM 672 O O . PRO A 1 88 ? 0.303 -3.274 -25.930 1.00 37.47 88 PRO A O 1
ATOM 675 N N . SER A 1 89 ? -1.227 -3.489 -24.311 1.00 45.69 89 SER A N 1
ATOM 676 C CA . SER A 1 89 ? -2.190 -2.524 -24.868 1.00 45.69 89 SER A CA 1
ATOM 677 C C . SER A 1 89 ? -1.759 -1.052 -24.755 1.00 45.69 89 SER A C 1
ATOM 679 O O . SER A 1 89 ? -2.399 -0.185 -25.340 1.00 45.69 89 SER A O 1
ATOM 681 N N . TRP A 1 90 ? -0.701 -0.739 -24.003 1.00 44.84 90 TRP A N 1
ATOM 682 C CA . TRP A 1 90 ? -0.209 0.631 -23.811 1.00 44.84 90 TRP A CA 1
ATOM 683 C C . TRP A 1 90 ? 0.523 1.155 -25.056 1.00 44.84 90 TRP A C 1
ATOM 685 O O . TRP A 1 90 ? 0.386 2.326 -25.410 1.00 44.84 90 TRP A O 1
ATOM 695 N N . ARG A 1 91 ? 1.262 0.294 -25.772 1.00 44.06 91 ARG A N 1
ATOM 696 C CA . ARG A 1 91 ? 2.219 0.701 -26.823 1.00 44.06 91 ARG A CA 1
ATOM 697 C C . ARG A 1 91 ? 1.573 1.336 -28.072 1.00 44.06 91 ARG A C 1
ATOM 699 O O . ARG A 1 91 ? 2.293 1.861 -28.912 1.00 44.06 91 ARG A O 1
ATOM 706 N N . SER A 1 92 ? 0.243 1.327 -28.197 1.00 41.09 92 SER A N 1
ATOM 707 C CA . SER A 1 92 ? -0.489 1.985 -29.292 1.00 41.09 92 SER A CA 1
ATOM 708 C C . SER A 1 92 ? -0.952 3.415 -28.985 1.00 41.09 92 SER A C 1
ATOM 710 O O . SER A 1 92 ? -1.554 4.045 -29.850 1.00 41.09 92 SER A O 1
ATOM 712 N N . SER A 1 93 ? -0.709 3.943 -27.780 1.00 37.62 93 SER A N 1
ATOM 713 C CA . SER A 1 93 ? -1.124 5.307 -27.428 1.00 37.62 93 SER A CA 1
ATOM 714 C C . SER A 1 93 ? 0.025 6.285 -27.668 1.00 37.62 93 SER A C 1
ATOM 716 O O . SER A 1 93 ? 0.992 6.315 -26.909 1.00 37.62 93 SER A O 1
ATOM 718 N N . SER A 1 94 ? -0.072 7.088 -28.730 1.00 37.84 94 SER A N 1
ATOM 719 C CA . SER A 1 94 ? 0.779 8.268 -28.918 1.00 37.84 94 SER A CA 1
ATOM 720 C C . SER A 1 94 ? 0.696 9.194 -27.687 1.00 37.84 94 SER A C 1
ATOM 722 O O . SER A 1 94 ? -0.343 9.208 -27.021 1.00 37.84 94 SER A O 1
ATOM 724 N N . PRO A 1 95 ? 1.722 10.020 -27.391 1.00 39.81 95 PRO A N 1
ATOM 725 C CA . PRO A 1 95 ? 1.829 10.782 -26.135 1.00 39.81 95 PRO A CA 1
ATOM 726 C C . PRO A 1 95 ? 0.721 11.820 -25.855 1.00 39.81 95 PRO A C 1
ATOM 728 O O . PRO A 1 95 ? 0.789 12.511 -24.848 1.00 39.81 95 PRO A O 1
ATOM 731 N N . GLY A 1 96 ? -0.288 11.964 -26.720 1.00 42.03 96 GLY A N 1
ATOM 732 C CA . GLY A 1 96 ? -1.343 12.979 -26.600 1.00 42.03 96 GLY A CA 1
ATOM 733 C C . GLY A 1 96 ? -2.779 12.449 -26.522 1.00 42.03 96 GLY A C 1
ATOM 734 O O . GLY A 1 96 ? -3.706 13.244 -26.397 1.00 42.03 96 GLY A O 1
ATOM 735 N N . THR A 1 97 ? -3.006 11.136 -26.607 1.00 43.12 97 THR A N 1
ATOM 736 C CA . THR A 1 97 ? -4.361 10.561 -26.730 1.00 43.12 97 THR A CA 1
ATOM 737 C C . THR A 1 97 ? -4.537 9.321 -25.863 1.00 43.12 97 THR A C 1
ATOM 739 O O . THR A 1 97 ? -5.024 8.295 -26.319 1.00 43.12 97 THR A O 1
ATOM 742 N N . ALA A 1 98 ? -4.163 9.400 -24.585 1.00 40.44 98 ALA A N 1
ATOM 743 C CA . ALA A 1 98 ? -4.505 8.362 -23.618 1.00 40.44 98 ALA A CA 1
ATOM 744 C C . ALA A 1 98 ? -6.030 8.388 -23.333 1.00 40.44 98 ALA A C 1
ATOM 746 O O . ALA A 1 98 ? -6.519 9.329 -22.702 1.00 40.44 98 ALA A O 1
ATOM 747 N N . PRO A 1 99 ? -6.817 7.378 -23.758 1.00 37.78 99 PRO A N 1
ATOM 748 C CA . PRO A 1 99 ? -8.280 7.382 -23.614 1.00 37.78 99 PRO A CA 1
ATOM 749 C C . PRO A 1 99 ? -8.758 7.228 -22.157 1.00 37.78 99 PRO A C 1
ATOM 751 O O . PRO A 1 99 ? -9.921 7.495 -21.849 1.00 37.78 99 PRO A O 1
ATOM 754 N N . TRP A 1 100 ? -7.866 6.849 -21.236 1.00 48.53 100 TRP A N 1
ATOM 755 C CA . TRP A 1 100 ? -8.179 6.709 -19.812 1.00 48.53 100 TRP A CA 1
ATOM 756 C C . TRP A 1 100 ? -8.185 8.043 -19.043 1.00 48.53 100 TRP A C 1
ATOM 758 O O . TRP A 1 100 ? -8.745 8.105 -17.953 1.00 48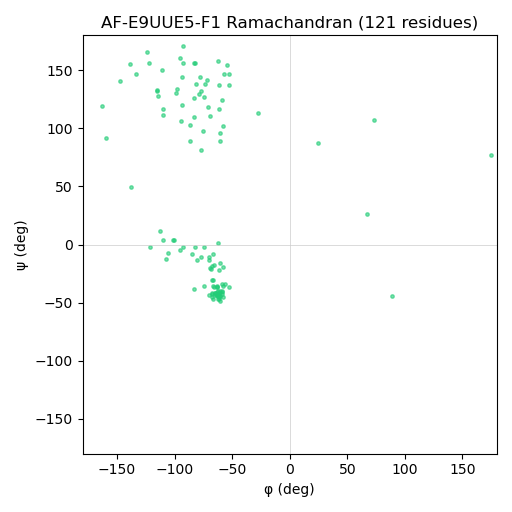.53 100 TRP A O 1
ATOM 768 N N . ALA A 1 101 ? -7.667 9.132 -19.630 1.00 37.84 101 ALA A N 1
ATOM 769 C CA . ALA A 1 101 ? -7.737 10.471 -19.034 1.00 37.84 101 ALA A CA 1
ATOM 770 C C . ALA A 1 101 ? -9.173 11.039 -18.981 1.00 37.84 101 ALA A C 1
ATOM 772 O O . ALA A 1 101 ? -9.444 11.962 -18.219 1.00 37.84 101 ALA A O 1
ATOM 773 N N . ARG A 1 102 ? -10.112 10.490 -19.770 1.00 38.28 102 ARG A N 1
ATOM 774 C CA . ARG A 1 102 ? -11.516 10.947 -19.830 1.00 38.28 102 ARG A CA 1
ATOM 775 C C . ARG A 1 102 ? -12.532 10.011 -19.169 1.00 38.28 102 ARG A C 1
ATOM 777 O O . ARG A 1 102 ? -13.667 10.421 -18.971 1.00 38.28 102 ARG A O 1
ATOM 784 N N . SER A 1 103 ? -12.156 8.780 -18.823 1.00 40.00 103 SER A N 1
ATOM 785 C CA . SER A 1 103 ? -13.096 7.739 -18.363 1.00 40.00 103 SER A CA 1
ATOM 786 C C . SER A 1 103 ? -13.133 7.536 -16.840 1.00 40.00 103 SER A C 1
ATOM 788 O O . SER A 1 103 ? -13.872 6.687 -16.353 1.00 40.00 103 SER A O 1
ATOM 790 N N . ALA A 1 104 ? -12.402 8.341 -16.063 1.00 38.16 104 ALA A N 1
ATOM 791 C CA . ALA A 1 104 ? -12.371 8.239 -14.601 1.00 38.16 104 ALA A CA 1
ATOM 792 C C . ALA A 1 104 ? -13.635 8.770 -13.882 1.00 38.16 104 ALA A C 1
ATOM 794 O O . ALA A 1 104 ? -13.702 8.689 -12.658 1.00 38.16 104 ALA A O 1
ATOM 795 N N . SER A 1 105 ? -14.635 9.308 -14.593 1.00 38.03 105 SER A N 1
ATOM 796 C CA . SER A 1 105 ? -15.786 9.979 -13.966 1.00 38.03 105 SER A CA 1
ATOM 797 C C . SER A 1 105 ? -17.078 9.161 -13.877 1.00 38.03 105 SER A C 1
ATOM 799 O O . SER A 1 105 ? -18.084 9.695 -13.419 1.00 38.03 105 SER A O 1
ATOM 801 N N . SER A 1 106 ? -17.122 7.887 -14.277 1.00 38.56 106 SER A N 1
ATOM 802 C CA . SER A 1 106 ? -18.371 7.120 -14.123 1.00 38.56 106 SER A CA 1
ATOM 803 C C . SER A 1 106 ? -18.174 5.606 -14.138 1.00 38.56 106 SER A C 1
ATOM 805 O O . SER A 1 106 ? -18.261 4.968 -15.177 1.00 38.56 106 SER A O 1
ATOM 807 N N . SER A 1 107 ? -17.981 5.014 -12.955 1.00 33.84 107 SER A N 1
ATOM 808 C CA . SER A 1 107 ? -18.690 3.774 -12.618 1.00 33.84 107 SER A CA 1
ATOM 809 C C . SER A 1 107 ? -18.655 3.514 -11.106 1.00 33.84 107 SER A C 1
ATOM 811 O O . SER A 1 107 ? -17.569 3.360 -10.541 1.00 33.84 107 SER A O 1
ATOM 813 N N . PRO A 1 108 ? -19.814 3.457 -10.429 1.00 42.91 108 PRO A N 1
ATOM 814 C CA . PRO A 1 108 ? -19.910 2.962 -9.068 1.00 42.91 108 PRO A CA 1
ATOM 815 C C . PRO A 1 108 ? -19.968 1.426 -9.084 1.00 42.91 108 PRO A C 1
ATOM 817 O O . PRO A 1 108 ? -20.406 0.821 -10.057 1.00 42.91 108 PRO A O 1
ATOM 820 N N . ALA A 1 109 ? -19.575 0.822 -7.966 1.00 38.12 109 ALA A N 1
ATOM 821 C CA . ALA A 1 109 ? -19.768 -0.588 -7.626 1.00 38.12 109 ALA A CA 1
ATOM 822 C C . ALA A 1 109 ? -18.906 -1.636 -8.370 1.00 38.12 109 ALA A C 1
ATOM 824 O O . ALA A 1 109 ? -19.109 -1.990 -9.525 1.00 38.12 109 ALA A O 1
ATOM 825 N N . GLY A 1 110 ? -17.955 -2.176 -7.602 1.00 40.53 110 GLY A N 1
ATOM 826 C CA . GLY A 1 110 ? -17.574 -3.590 -7.531 1.00 40.53 110 GLY A CA 1
ATOM 827 C C . GLY A 1 110 ? -17.847 -4.495 -8.732 1.00 40.53 110 GLY A C 1
ATOM 828 O O . GLY A 1 110 ? -18.835 -5.211 -8.728 1.00 40.53 110 GLY A O 1
ATOM 829 N N . ALA A 1 111 ? -16.909 -4.541 -9.677 1.00 33.75 111 ALA A N 1
ATOM 830 C CA . ALA A 1 111 ? -16.463 -5.745 -10.391 1.00 33.75 111 ALA A CA 1
ATOM 831 C C . ALA A 1 111 ? -15.466 -5.317 -11.476 1.00 33.75 111 ALA A C 1
ATOM 833 O O . ALA A 1 111 ? -15.784 -5.257 -12.659 1.00 33.75 111 ALA A O 1
ATOM 834 N N . ALA A 1 112 ? -14.228 -5.007 -11.087 1.00 35.12 112 ALA A N 1
ATOM 835 C CA . ALA A 1 112 ? -13.147 -4.972 -12.063 1.00 35.12 112 ALA A CA 1
ATOM 836 C C . ALA A 1 112 ? -12.740 -6.423 -12.353 1.00 35.12 112 ALA A C 1
ATOM 838 O O . ALA A 1 112 ? -11.800 -6.954 -11.761 1.00 35.12 112 ALA A O 1
ATOM 839 N N . THR A 1 113 ? -13.488 -7.094 -13.228 1.00 30.41 113 THR A N 1
ATOM 840 C CA . THR A 1 113 ? -13.007 -8.288 -13.927 1.00 30.41 113 THR A CA 1
ATOM 841 C C . THR A 1 113 ? -11.786 -7.874 -14.736 1.00 30.41 113 THR A C 1
ATOM 843 O O . THR A 1 113 ? -11.898 -7.330 -15.833 1.00 30.41 113 THR A O 1
ATOM 846 N N . TRP A 1 114 ? -10.605 -8.097 -14.165 1.00 34.81 114 TRP A N 1
ATOM 847 C CA . TRP A 1 114 ? -9.352 -8.044 -14.901 1.00 34.81 114 TRP A CA 1
ATOM 848 C C . TRP A 1 114 ? -9.439 -9.080 -16.027 1.00 34.81 114 TRP A C 1
ATOM 850 O O . TRP A 1 114 ? -9.724 -10.249 -15.740 1.00 34.81 114 TRP A O 1
ATOM 860 N N . PRO A 1 115 ? -9.239 -8.705 -17.302 1.00 35.28 115 PRO A N 1
ATOM 861 C CA . PRO A 1 115 ? -9.180 -9.699 -18.356 1.00 35.28 115 PRO A CA 1
ATOM 862 C C . PRO A 1 115 ? -7.996 -10.612 -18.040 1.00 35.28 115 PRO A C 1
ATOM 864 O O . PRO A 1 115 ? -6.859 -10.154 -17.953 1.00 35.28 115 PRO A O 1
ATOM 867 N N . ARG A 1 116 ? -8.310 -11.892 -17.789 1.00 31.78 116 ARG A N 1
ATOM 868 C CA . ARG A 1 116 ? -7.379 -13.006 -17.569 1.00 31.78 116 ARG A CA 1
ATOM 869 C C . ARG A 1 116 ? -6.055 -12.751 -18.292 1.00 31.78 116 ARG A C 1
ATOM 871 O O . ARG A 1 116 ? -6.017 -12.800 -19.522 1.00 31.78 116 ARG A O 1
ATOM 878 N N . CYS A 1 117 ? -4.979 -12.550 -17.531 1.00 29.28 117 CYS A N 1
ATOM 879 C CA . CYS A 1 117 ? -3.617 -12.663 -18.037 1.00 29.28 117 CYS A CA 1
ATOM 880 C C . CYS A 1 117 ? -3.423 -14.096 -18.542 1.00 29.28 117 CYS A C 1
ATOM 882 O O . CYS A 1 117 ? -3.064 -15.003 -17.794 1.00 29.28 117 CYS A O 1
ATOM 884 N N . ARG A 1 118 ? -3.737 -14.327 -19.817 1.00 28.92 118 ARG A N 1
ATOM 885 C CA . ARG A 1 118 ? -3.389 -15.559 -20.512 1.00 28.92 118 ARG A CA 1
ATOM 886 C C . ARG A 1 118 ? -1.897 -15.445 -20.795 1.00 28.92 118 ARG A C 1
ATOM 888 O O . ARG A 1 118 ? -1.501 -14.760 -21.733 1.00 28.92 118 ARG A O 1
ATOM 895 N N . ALA A 1 119 ? -1.081 -16.053 -19.939 1.00 30.34 119 ALA A N 1
ATOM 896 C CA . ALA A 1 119 ? 0.326 -16.278 -20.225 1.00 30.34 119 ALA A CA 1
ATOM 897 C C . ALA A 1 119 ? 0.404 -17.095 -21.524 1.00 30.34 119 ALA A C 1
ATOM 899 O O . ALA A 1 119 ? 0.085 -18.282 -21.548 1.00 30.34 119 ALA A O 1
ATOM 900 N N . VAL A 1 120 ? 0.715 -16.428 -22.635 1.00 29.25 120 VAL A N 1
ATOM 901 C CA . VAL A 1 120 ? 1.035 -17.094 -23.895 1.00 29.25 120 VAL A CA 1
ATOM 902 C C . VAL A 1 120 ? 2.523 -17.388 -23.844 1.00 29.25 120 VAL A C 1
ATOM 904 O O . VAL A 1 120 ? 3.349 -16.575 -24.246 1.00 29.25 120 VAL A O 1
ATOM 907 N N . THR A 1 121 ? 2.857 -18.555 -23.308 1.00 30.02 121 THR A N 1
ATOM 908 C CA . THR A 1 121 ? 4.146 -19.195 -23.549 1.00 30.02 121 THR A CA 1
ATOM 909 C C . THR A 1 121 ? 4.128 -19.675 -25.000 1.00 30.02 121 THR A C 1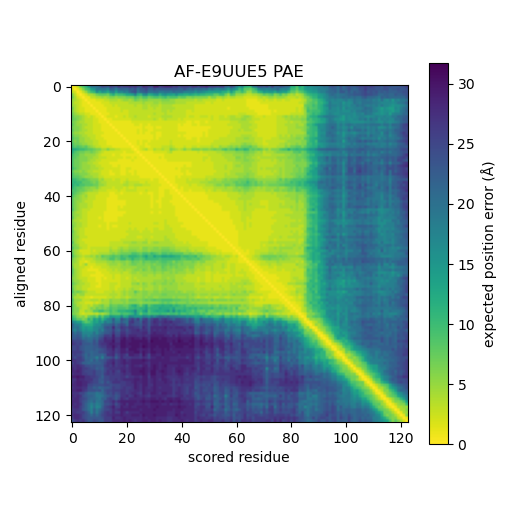
ATOM 911 O O . THR A 1 121 ? 3.270 -20.479 -25.370 1.00 30.02 121 THR A O 1
ATOM 914 N N . ARG A 1 122 ? 5.027 -19.174 -25.849 1.00 27.34 122 ARG A N 1
ATOM 915 C CA . ARG A 1 122 ? 5.367 -19.850 -27.107 1.00 27.34 122 ARG A CA 1
ATOM 916 C C . ARG A 1 122 ? 6.820 -20.297 -27.043 1.00 27.34 122 ARG A C 1
ATOM 918 O O . ARG A 1 122 ? 7.684 -19.505 -26.679 1.00 27.34 122 ARG A O 1
ATOM 925 N N . HIS A 1 123 ? 6.980 -21.585 -27.339 1.00 31.05 123 HIS A N 1
ATOM 926 C CA . HIS A 1 123 ? 8.218 -22.271 -27.683 1.00 31.05 123 HIS A CA 1
ATOM 927 C C . HIS A 1 123 ? 8.891 -21.649 -28.905 1.00 31.05 123 HIS A C 1
ATOM 929 O O . HIS A 1 123 ? 8.149 -21.109 -29.761 1.00 31.05 123 HIS A O 1
#

Solvent-accessible surface area (backbone atoms only — not comparable to full-atom values): 7981 Å² total; per-residue (Å²): 134,86,76,68,43,30,42,64,49,74,42,74,82,40,74,49,56,56,40,28,74,74,51,74,35,69,67,49,34,38,54,58,30,49,80,68,79,41,64,51,67,62,43,49,52,56,40,51,53,51,53,49,51,53,51,54,55,57,69,71,49,64,87,79,42,46,80,47,74,44,44,57,93,50,51,89,78,52,86,83,56,97,50,53,52,70,66,84,84,52,83,78,50,60,101,85,61,63,74,69,81,73,58,82,84,74,84,83,80,95,75,87,77,69,79,76,85,74,81,78,84,76,134